Protein AF-A0A9P4LGV5-F1 (afdb_monomer)

Structure (mmCIF, N/CA/C/O backbone):
data_AF-A0A9P4LGV5-F1
#
_entry.id   AF-A0A9P4LGV5-F1
#
loop_
_atom_site.group_PDB
_atom_site.id
_atom_site.type_symbol
_atom_site.label_atom_id
_atom_site.label_alt_id
_atom_site.label_comp_id
_atom_site.label_asym_id
_atom_site.label_entity_id
_atom_site.label_seq_id
_atom_site.pdbx_PDB_ins_code
_atom_site.Cartn_x
_atom_site.Cartn_y
_atom_site.Cartn_z
_atom_site.occupancy
_atom_site.B_iso_or_equiv
_atom_site.auth_seq_id
_atom_site.auth_comp_id
_atom_site.auth_asym_id
_atom_site.auth_atom_id
_atom_site.pdbx_PDB_model_num
ATOM 1 N N . MET A 1 1 ? -19.486 -11.724 11.611 1.00 64.56 1 MET A N 1
ATOM 2 C CA . MET A 1 1 ? -19.892 -10.690 12.585 1.00 64.56 1 MET A CA 1
ATOM 3 C C . MET A 1 1 ? -19.598 -11.223 13.973 1.00 64.56 1 MET A C 1
ATOM 5 O O . MET A 1 1 ? -20.006 -12.351 14.245 1.00 64.56 1 MET A O 1
ATOM 9 N N . GLU A 1 2 ? -18.839 -10.484 14.782 1.00 81.50 2 GLU A N 1
ATOM 10 C CA . GLU A 1 2 ? -18.418 -10.926 16.119 1.00 81.50 2 GLU A CA 1
ATOM 11 C C . GLU A 1 2 ? -19.638 -11.194 17.023 1.00 81.50 2 GLU A C 1
ATOM 13 O O . GLU A 1 2 ? -20.646 -10.490 16.888 1.00 81.50 2 GLU A O 1
ATOM 18 N N . PRO A 1 3 ? -19.574 -12.157 17.965 1.00 84.44 3 PRO A N 1
ATOM 19 C CA . PRO A 1 3 ? -20.693 -12.491 18.860 1.00 84.44 3 PRO A CA 1
ATOM 20 C C . PRO A 1 3 ? -21.261 -11.272 19.596 1.00 84.44 3 PRO A C 1
ATOM 22 O O . PRO A 1 3 ? -22.470 -11.105 19.737 1.00 84.44 3 PRO A O 1
ATOM 25 N N . ILE A 1 4 ? -20.376 -10.356 19.984 1.00 84.94 4 ILE A N 1
ATOM 26 C CA . ILE A 1 4 ? -20.729 -9.128 20.691 1.00 84.94 4 ILE A CA 1
ATOM 27 C C . ILE A 1 4 ? -21.415 -8.081 19.800 1.00 84.94 4 ILE A C 1
ATOM 29 O O . ILE A 1 4 ? -22.234 -7.318 20.299 1.00 84.94 4 ILE A O 1
ATOM 33 N N . ASP A 1 5 ? -21.143 -8.055 18.492 1.00 85.62 5 ASP A N 1
ATOM 34 C CA . ASP A 1 5 ? -21.840 -7.154 17.564 1.00 85.62 5 ASP A CA 1
ATOM 35 C C . ASP A 1 5 ? -23.267 -7.659 17.306 1.00 85.62 5 ASP A C 1
ATOM 37 O O . ASP A 1 5 ? -24.207 -6.865 17.296 1.00 85.62 5 ASP A O 1
ATOM 41 N N . LYS A 1 6 ? -23.448 -8.987 17.219 1.00 87.50 6 LYS A N 1
ATOM 42 C CA . LYS A 1 6 ? -24.776 -9.623 17.139 1.00 87.50 6 LYS A CA 1
ATOM 43 C C . LYS A 1 6 ? -25.613 -9.343 18.389 1.00 87.50 6 LYS A C 1
ATOM 45 O O . LYS A 1 6 ? -26.791 -9.019 18.276 1.00 87.50 6 LYS A O 1
ATOM 50 N N . ALA A 1 7 ? -24.995 -9.404 19.570 1.00 87.12 7 ALA A N 1
ATOM 51 C CA . ALA A 1 7 ? -25.656 -9.070 20.830 1.00 87.12 7 ALA A CA 1
ATOM 52 C C . ALA A 1 7 ? -26.111 -7.598 20.880 1.00 87.12 7 ALA A C 1
ATOM 54 O O . ALA A 1 7 ? -27.209 -7.305 21.348 1.00 87.12 7 ALA A O 1
ATOM 55 N N . ILE A 1 8 ? -25.302 -6.665 20.360 1.00 85.69 8 ILE A N 1
ATOM 56 C CA . ILE A 1 8 ? -25.670 -5.241 20.277 1.00 85.69 8 ILE A CA 1
ATOM 57 C C . ILE A 1 8 ? -26.842 -5.028 19.312 1.00 85.69 8 ILE A C 1
ATOM 59 O O . ILE A 1 8 ? -27.763 -4.281 19.642 1.00 85.69 8 ILE A O 1
ATOM 63 N N . GLU A 1 9 ? -26.832 -5.664 18.137 1.00 87.31 9 GLU A N 1
ATOM 64 C CA . GLU A 1 9 ? -27.949 -5.588 17.184 1.00 87.31 9 GLU A CA 1
ATOM 65 C C . GLU A 1 9 ? -29.240 -6.156 17.769 1.00 87.31 9 GLU A C 1
ATOM 67 O O . GLU A 1 9 ? -30.278 -5.499 17.693 1.00 87.31 9 GLU A O 1
ATOM 72 N N . ALA A 1 10 ? -29.168 -7.313 18.433 1.00 85.38 10 ALA A N 1
ATOM 73 C CA . ALA A 1 10 ? -30.305 -7.883 19.140 1.00 85.38 10 ALA A CA 1
ATOM 74 C C . ALA A 1 10 ? -30.849 -6.895 20.184 1.00 85.38 10 ALA A C 1
ATOM 76 O O . ALA A 1 10 ? -32.033 -6.571 20.160 1.00 85.38 10 ALA A O 1
ATOM 77 N N . MET A 1 11 ? -30.001 -6.320 21.045 1.00 82.44 11 MET A N 1
ATOM 78 C CA . MET A 1 11 ? -30.464 -5.334 22.032 1.00 82.44 11 MET A CA 1
ATOM 79 C C . MET A 1 11 ? -31.122 -4.096 21.403 1.00 82.44 11 MET A C 1
ATOM 81 O O . MET A 1 11 ? -32.072 -3.567 21.978 1.00 82.44 11 MET A O 1
ATOM 85 N N . LYS A 1 12 ? -30.658 -3.638 20.233 1.00 83.12 12 LYS A N 1
ATOM 86 C CA . LYS A 1 12 ? -31.278 -2.516 19.506 1.00 83.12 12 LYS A CA 1
ATOM 87 C C . LYS A 1 12 ? -32.644 -2.878 18.920 1.00 83.12 12 LYS A C 1
ATOM 89 O O . LYS A 1 12 ? -33.546 -2.051 18.974 1.00 83.12 12 LYS A O 1
ATOM 94 N N . LEU A 1 13 ? -32.799 -4.092 18.388 1.00 80.00 13 LEU A N 1
ATOM 95 C CA . LEU A 1 13 ? -34.057 -4.580 17.811 1.00 80.00 13 LEU A CA 1
ATOM 96 C C . LEU A 1 13 ? -35.127 -4.829 18.883 1.00 80.00 13 LEU A C 1
ATOM 98 O O . LEU A 1 13 ? -36.278 -4.440 18.706 1.00 80.00 13 LEU A O 1
ATOM 102 N N . TYR A 1 14 ? -34.751 -5.425 20.018 1.00 71.62 14 TYR A N 1
ATOM 103 C CA . TYR A 1 14 ? -35.695 -5.764 21.090 1.00 71.62 14 TYR A CA 1
ATOM 104 C C . TYR A 1 14 ? -36.101 -4.569 21.966 1.00 71.62 14 TYR A C 1
ATOM 106 O O . TYR A 1 14 ? -37.198 -4.566 22.521 1.00 71.62 14 TYR A O 1
ATOM 114 N N . GLY A 1 15 ? -35.287 -3.507 22.028 1.00 59.62 15 GLY A N 1
ATOM 115 C CA . GLY A 1 15 ? -35.617 -2.270 22.751 1.00 59.62 15 GLY A CA 1
ATOM 116 C C . GLY A 1 15 ? -36.905 -1.561 22.293 1.00 59.62 15 GLY A C 1
ATOM 117 O O . GLY A 1 15 ? -37.362 -0.659 22.989 1.00 59.62 15 GLY A O 1
ATOM 118 N N . LEU A 1 16 ? -37.500 -1.975 21.166 1.00 53.03 16 LEU A N 1
ATOM 119 C CA . LEU A 1 16 ? -38.756 -1.455 20.612 1.00 53.03 16 LEU A CA 1
ATOM 120 C C . LEU A 1 16 ? -40.023 -2.214 21.059 1.00 53.03 16 LEU A C 1
ATOM 122 O O . LEU A 1 16 ? -41.119 -1.738 20.777 1.00 53.03 16 LEU A O 1
ATOM 126 N N . GLY A 1 17 ? -39.913 -3.350 21.759 1.00 48.78 17 GLY A N 1
ATOM 127 C CA . GLY A 1 17 ? -41.095 -4.141 22.144 1.00 48.78 17 GLY A CA 1
ATOM 128 C C . GLY A 1 17 ? -40.965 -4.996 23.405 1.00 48.78 17 GLY A C 1
ATOM 129 O O . GLY A 1 17 ? -41.973 -5.261 24.051 1.00 48.78 17 GLY A O 1
ATOM 130 N N . GLU A 1 18 ? -39.753 -5.384 23.815 1.00 57.44 18 GLU A N 1
ATOM 131 C CA . GLU A 1 18 ? -39.538 -6.209 25.010 1.00 57.44 18 GLU A CA 1
ATOM 132 C C . GLU A 1 18 ? -38.152 -5.915 25.614 1.00 57.44 18 GLU A C 1
ATOM 134 O O . GLU A 1 18 ? -37.119 -6.083 24.963 1.00 57.44 18 GLU A O 1
ATOM 139 N N . GLN A 1 19 ? -38.086 -5.447 26.867 1.00 61.44 19 GLN A N 1
ATOM 140 C CA . GLN A 1 19 ? -36.807 -5.107 27.508 1.00 61.44 19 GLN A CA 1
ATOM 141 C C . GLN A 1 19 ? -35.990 -6.369 27.841 1.00 61.44 19 GLN A C 1
ATOM 143 O O . GLN A 1 19 ? -36.014 -6.889 28.959 1.00 61.44 19 GLN A O 1
ATOM 148 N N . LEU A 1 20 ? -35.197 -6.852 26.884 1.00 68.62 20 LEU A N 1
ATOM 149 C CA . LEU A 1 20 ? -34.133 -7.816 27.153 1.00 68.62 20 LEU A CA 1
ATOM 150 C C . LEU A 1 20 ? -33.087 -7.175 28.072 1.00 68.62 20 LEU A C 1
ATOM 152 O O . LEU A 1 20 ? -32.426 -6.195 27.729 1.00 68.62 20 LEU A O 1
ATOM 156 N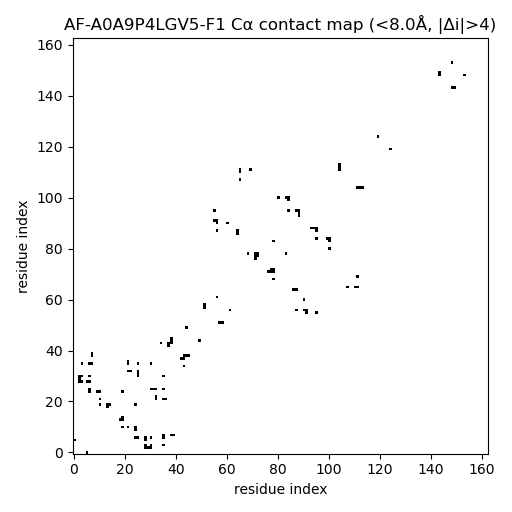 N . THR A 1 21 ? -32.912 -7.746 29.263 1.00 81.56 21 THR A N 1
ATOM 157 C CA . THR A 1 21 ? -31.843 -7.315 30.166 1.00 81.56 21 THR A CA 1
ATOM 158 C C . THR A 1 21 ? -30.480 -7.698 29.592 1.00 81.56 21 THR A C 1
ATOM 160 O O . THR A 1 21 ? -30.312 -8.770 29.007 1.00 81.56 21 THR A O 1
ATOM 163 N N . PHE A 1 22 ? -29.466 -6.861 29.842 1.00 81.50 22 PHE A N 1
ATOM 164 C CA . PHE A 1 22 ? -28.076 -7.136 29.448 1.00 81.50 22 PHE A CA 1
ATOM 165 C C . PHE A 1 22 ? -27.588 -8.526 29.876 1.00 81.50 22 PHE A C 1
ATOM 167 O O . PHE A 1 22 ? -26.732 -9.088 29.209 1.00 81.50 22 PHE A O 1
ATOM 174 N N . LYS A 1 23 ? -28.113 -9.071 30.983 1.00 83.44 23 LYS A N 1
ATOM 175 C CA . LYS A 1 23 ? -27.773 -10.410 31.477 1.00 83.44 23 LYS A CA 1
ATOM 176 C C . LYS A 1 23 ? -28.282 -11.503 30.531 1.00 83.44 23 LYS A C 1
ATOM 178 O O . LYS A 1 23 ? -27.475 -12.252 30.011 1.00 83.44 23 LYS A O 1
ATOM 183 N N . LYS A 1 24 ? -29.585 -11.514 30.223 1.00 85.50 24 LYS A N 1
ATOM 184 C CA . LYS A 1 24 ? -30.175 -12.494 29.296 1.00 85.50 24 LYS A CA 1
ATOM 185 C C . LYS A 1 24 ? -29.515 -12.445 27.918 1.00 85.50 24 LYS A C 1
ATOM 187 O O . LYS A 1 24 ? -29.223 -13.479 27.339 1.00 85.50 24 LYS A O 1
ATOM 192 N N . CYS A 1 25 ? -29.254 -11.242 27.407 1.00 85.62 25 CYS A N 1
ATOM 193 C CA . CYS A 1 25 ? -28.604 -11.085 26.109 1.00 85.62 25 CYS A CA 1
ATOM 194 C C . CYS A 1 25 ? -27.141 -11.566 26.143 1.00 85.62 25 CYS A C 1
ATOM 196 O O . CYS A 1 25 ? -26.703 -12.272 25.243 1.00 85.62 25 CYS A O 1
ATOM 198 N N . ALA A 1 26 ? -26.402 -11.254 27.209 1.00 88.00 26 ALA A N 1
ATOM 199 C CA . ALA A 1 26 ? -25.047 -11.760 27.405 1.00 88.00 26 ALA A CA 1
ATOM 200 C C . ALA A 1 26 ? -24.990 -13.294 27.459 1.00 88.00 26 ALA A C 1
ATOM 202 O O . ALA A 1 26 ? -24.112 -13.878 26.832 1.00 88.00 26 ALA A O 1
ATOM 203 N N . ASP A 1 27 ? -25.950 -13.924 28.141 1.00 87.69 27 ASP A N 1
ATOM 204 C CA . ASP A 1 27 ? -26.039 -15.381 28.262 1.00 87.69 27 ASP A CA 1
ATOM 205 C C . ASP A 1 27 ? -26.369 -16.043 26.906 1.00 87.69 27 ASP A C 1
ATOM 207 O O . ASP A 1 27 ? -25.735 -17.024 26.538 1.00 87.69 27 ASP A O 1
ATOM 211 N N . ILE A 1 28 ? -27.296 -15.476 26.118 1.00 88.44 28 ILE A N 1
ATOM 212 C CA . ILE A 1 28 ? -27.676 -15.994 24.783 1.00 88.44 28 ILE A CA 1
ATOM 213 C C . ILE A 1 28 ? -26.505 -15.961 23.795 1.00 88.44 28 ILE A C 1
ATOM 215 O O . ILE A 1 28 ? -26.349 -16.867 22.981 1.00 88.44 28 ILE A O 1
ATOM 219 N N . PHE A 1 29 ? -25.714 -14.888 23.826 1.00 88.62 29 PHE A N 1
ATOM 220 C CA . PHE A 1 29 ? -24.616 -14.676 22.882 1.00 88.62 29 PHE A CA 1
ATOM 221 C C . PHE A 1 29 ? -23.248 -15.092 23.441 1.00 88.62 29 PHE A C 1
ATOM 223 O O . PHE A 1 29 ? -22.242 -14.859 22.773 1.00 88.62 29 PHE A O 1
ATOM 230 N N . GLU A 1 30 ? -23.206 -15.675 24.644 1.00 90.62 30 GLU A N 1
ATOM 231 C CA . GLU A 1 30 ? -21.986 -16.091 25.354 1.00 90.62 30 GLU A CA 1
ATOM 232 C C . GLU A 1 30 ? -20.923 -14.977 25.454 1.00 90.62 30 GLU A C 1
ATOM 234 O O . GLU A 1 30 ? -19.720 -15.192 25.300 1.00 90.62 30 GLU A O 1
ATOM 239 N N . VAL A 1 31 ? -21.360 -13.742 25.711 1.00 89.44 31 VAL A N 1
ATOM 240 C CA . VAL A 1 31 ? -20.477 -12.569 25.818 1.00 89.44 31 VAL A CA 1
ATOM 241 C C . VAL A 1 31 ? -20.428 -12.029 27.238 1.00 89.44 31 VAL A C 1
ATOM 243 O O . VAL A 1 31 ? -21.392 -12.096 27.993 1.00 89.44 31 VAL A O 1
ATOM 246 N N . ASN A 1 32 ? -19.311 -11.404 27.615 1.00 90.06 32 ASN A N 1
ATOM 247 C CA . ASN A 1 32 ? -19.222 -10.756 28.918 1.00 90.06 32 ASN A CA 1
ATOM 248 C C . ASN A 1 32 ? -20.231 -9.594 29.021 1.00 90.06 32 ASN A C 1
ATOM 250 O O . ASN A 1 32 ? -20.168 -8.618 28.267 1.00 90.06 32 ASN A O 1
ATOM 254 N N . ARG A 1 33 ? -21.128 -9.673 30.011 1.00 89.38 33 ARG A N 1
ATOM 255 C CA . ARG A 1 33 ? -22.170 -8.668 30.278 1.00 89.38 33 ARG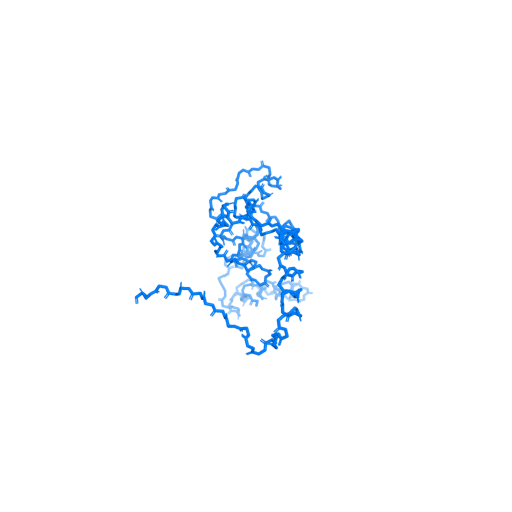 A CA 1
ATOM 256 C C . ARG A 1 33 ? -21.622 -7.246 30.432 1.00 89.38 33 ARG A C 1
ATOM 258 O O . ARG A 1 33 ? -22.251 -6.302 29.957 1.00 89.38 33 ARG A O 1
ATOM 265 N N . ILE A 1 34 ? -20.489 -7.072 31.116 1.00 88.12 34 ILE A N 1
ATOM 266 C CA . ILE A 1 34 ? -19.892 -5.751 31.369 1.00 88.12 34 ILE A CA 1
ATOM 267 C C . ILE A 1 34 ? -19.394 -5.159 30.051 1.00 88.12 34 ILE A C 1
ATOM 269 O O . ILE A 1 34 ? -19.709 -4.011 29.742 1.00 88.12 34 ILE A O 1
ATOM 273 N N . THR A 1 35 ? -18.687 -5.953 29.245 1.00 86.94 35 THR A N 1
ATOM 274 C CA . THR A 1 35 ? -18.195 -5.541 27.923 1.00 86.94 35 THR A CA 1
ATOM 275 C C . THR A 1 35 ? -19.349 -5.185 26.982 1.00 86.94 35 THR A C 1
ATOM 277 O O . THR A 1 35 ? -19.292 -4.158 26.306 1.00 86.94 35 THR A O 1
ATOM 280 N N . LEU A 1 36 ? -20.433 -5.973 26.986 1.00 87.19 36 LEU A N 1
ATOM 281 C CA . LEU A 1 36 ? -21.649 -5.683 26.219 1.00 87.19 36 LEU A CA 1
ATOM 282 C C . LEU A 1 36 ? -22.279 -4.347 26.643 1.00 87.19 36 LEU A C 1
ATOM 284 O O . LEU A 1 36 ? -22.544 -3.490 25.803 1.00 87.19 36 LEU A O 1
ATOM 288 N N . ALA A 1 37 ? -22.461 -4.128 27.949 1.00 86.12 37 ALA A N 1
ATOM 289 C CA . ALA A 1 37 ? -23.032 -2.889 28.470 1.00 86.12 37 ALA A CA 1
ATOM 290 C C . ALA A 1 37 ? -22.160 -1.662 28.152 1.00 86.12 37 ALA A C 1
ATOM 292 O O . ALA A 1 37 ? -22.686 -0.611 27.786 1.00 86.12 37 ALA A O 1
ATOM 293 N N . GLN A 1 38 ? -20.834 -1.783 28.258 1.00 85.31 38 GLN A N 1
ATOM 294 C CA . GLN A 1 38 ? -19.898 -0.708 27.915 1.00 85.31 38 GLN A CA 1
ATOM 295 C C . GLN A 1 38 ? -19.914 -0.375 26.419 1.00 85.31 38 GLN A C 1
ATOM 297 O O . GLN A 1 38 ? -19.865 0.805 26.07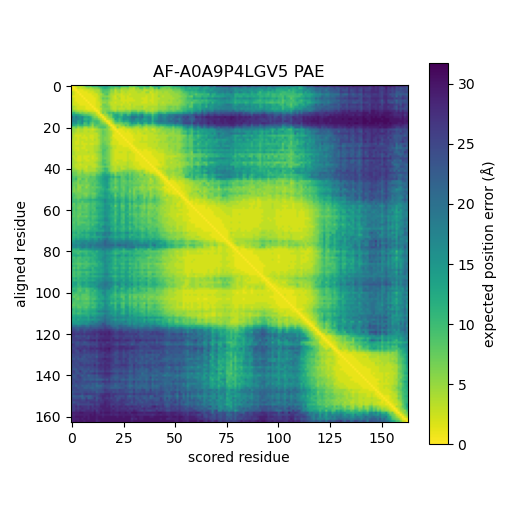2 1.00 85.31 38 GLN A O 1
ATOM 302 N N . ARG A 1 39 ? -20.037 -1.375 25.536 1.00 85.50 39 ARG A N 1
ATOM 303 C CA . ARG A 1 39 ? -20.203 -1.142 24.094 1.00 85.50 39 ARG A CA 1
ATOM 304 C C . ARG A 1 39 ? -21.542 -0.493 23.751 1.00 85.50 39 ARG A C 1
ATOM 306 O O . ARG A 1 39 ? -21.556 0.458 22.977 1.00 85.50 39 ARG A O 1
ATOM 313 N N . CYS A 1 40 ? -22.649 -0.942 24.347 1.00 82.88 40 CYS A N 1
ATOM 314 C CA . CYS A 1 40 ? -23.962 -0.321 24.128 1.00 82.88 40 CYS A CA 1
ATOM 315 C C . CYS A 1 40 ? -24.005 1.140 24.599 1.00 82.88 40 CYS A C 1
ATOM 317 O O . CYS A 1 40 ? -24.675 1.960 23.983 1.00 82.88 40 CYS A O 1
ATOM 319 N N . LYS A 1 41 ? -23.259 1.479 25.659 1.00 83.00 41 LYS A N 1
ATOM 320 C CA . LYS A 1 41 ? -23.107 2.856 26.160 1.00 83.00 41 LYS A CA 1
ATOM 321 C C . LYS A 1 41 ? -22.081 3.693 25.382 1.00 83.00 41 LYS A C 1
ATOM 323 O O . LYS A 1 41 ? -21.855 4.841 25.744 1.00 83.00 41 LYS A O 1
ATOM 328 N N . GLY A 1 42 ? -21.417 3.128 24.370 1.00 78.38 42 GLY A N 1
ATOM 329 C CA . GLY A 1 42 ? -20.385 3.819 23.589 1.00 78.38 42 GLY A CA 1
ATOM 330 C C . GLY A 1 42 ? -19.065 4.065 24.332 1.00 78.38 42 GLY A C 1
ATOM 331 O O . GLY A 1 42 ? -18.197 4.753 23.807 1.00 78.38 42 GLY A O 1
ATOM 332 N N . VAL A 1 4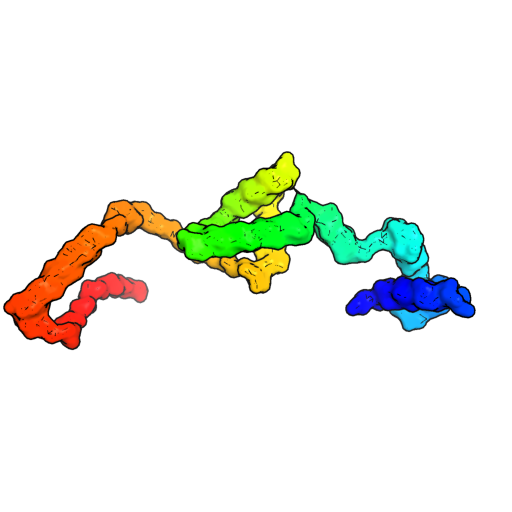3 ? -18.881 3.493 25.528 1.00 81.94 43 VAL A N 1
ATOM 333 C CA . VAL A 1 43 ? -17.648 3.633 26.327 1.00 81.94 43 VAL A CA 1
ATOM 334 C C . VAL A 1 43 ? -16.498 2.848 25.694 1.00 81.94 43 VAL A C 1
ATOM 336 O O . VAL A 1 43 ? -15.352 3.290 25.705 1.00 81.94 43 VAL A O 1
ATOM 339 N N . GLN A 1 44 ? -16.798 1.680 25.121 1.00 78.75 44 GLN A N 1
ATOM 340 C CA . GLN A 1 44 ? -15.842 0.886 24.353 1.00 78.75 44 GLN A CA 1
ATOM 341 C C . GLN A 1 44 ? -16.270 0.814 22.887 1.00 78.75 44 GLN A C 1
ATOM 343 O O . GLN A 1 44 ? -17.378 0.386 22.574 1.00 78.75 44 GLN A O 1
ATOM 348 N N . GLY A 1 45 ? -15.371 1.203 21.981 1.00 76.94 45 GLY A N 1
ATOM 349 C CA . GLY A 1 45 ? -15.546 0.996 20.544 1.00 76.94 45 GLY A CA 1
ATOM 350 C C . GLY A 1 45 ? -15.272 -0.451 20.124 1.00 76.94 45 GLY A C 1
ATOM 351 O O . GLY A 1 45 ? -14.674 -1.237 20.865 1.00 76.94 45 GLY A O 1
ATOM 352 N N . SER A 1 46 ? -15.676 -0.810 18.903 1.00 80.56 46 SER A N 1
ATOM 353 C CA . SER A 1 46 ? -15.284 -2.093 18.314 1.00 80.56 46 SER A CA 1
ATOM 354 C C . SER A 1 46 ? -13.769 -2.147 18.084 1.00 80.56 46 SER A C 1
ATOM 356 O O . SER A 1 46 ? -13.103 -1.120 17.919 1.00 80.56 46 SER A O 1
ATOM 358 N N . VAL A 1 47 ? -13.205 -3.358 18.031 1.00 79.31 47 VAL A N 1
ATOM 359 C CA . VAL A 1 47 ? -11.782 -3.549 17.693 1.00 79.31 47 VAL A CA 1
ATOM 360 C C . VAL A 1 47 ? -11.475 -2.965 16.311 1.00 79.31 47 V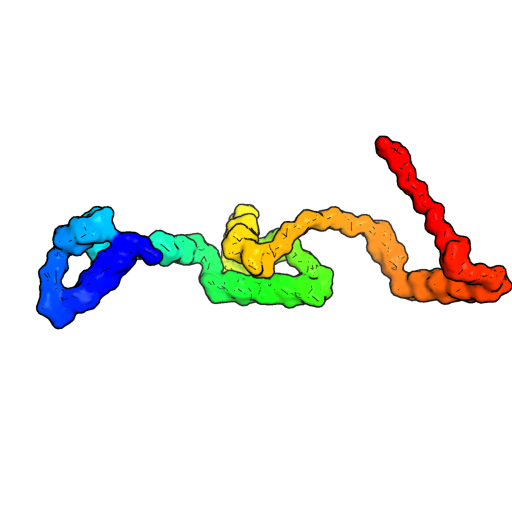AL A C 1
ATOM 362 O O . VAL A 1 47 ? -10.435 -2.339 16.126 1.00 79.31 47 VAL A O 1
ATOM 365 N N . ALA A 1 48 ? -12.404 -3.096 15.359 1.00 79.12 48 ALA A N 1
ATOM 366 C CA . ALA A 1 48 ? -12.284 -2.500 14.033 1.00 79.12 48 ALA A CA 1
ATOM 367 C C . ALA A 1 48 ? -12.204 -0.964 14.093 1.00 79.12 48 ALA A C 1
ATOM 369 O O . ALA A 1 48 ? -11.297 -0.382 13.500 1.00 79.12 48 ALA A O 1
ATOM 370 N N . ALA A 1 49 ? -13.082 -0.315 14.865 1.00 80.69 49 ALA A N 1
ATOM 371 C CA . ALA A 1 49 ? -13.064 1.136 15.046 1.00 80.69 49 ALA A CA 1
ATOM 372 C C . ALA A 1 49 ? -11.772 1.605 15.729 1.00 80.69 49 ALA A C 1
ATOM 374 O O . ALA A 1 49 ? -11.129 2.545 15.267 1.00 80.69 49 ALA A O 1
ATOM 375 N N . LYS A 1 50 ? -11.327 0.897 16.775 1.00 83.69 50 LYS A N 1
ATOM 376 C CA . LYS A 1 50 ? -10.037 1.160 17.426 1.00 83.69 50 LYS A CA 1
ATOM 377 C C . LYS A 1 50 ? -8.881 1.054 16.430 1.00 83.69 50 LYS A C 1
ATOM 379 O O . LYS A 1 50 ? -8.031 1.938 16.387 1.00 83.69 50 LYS A O 1
ATOM 384 N N . ASN A 1 51 ? -8.868 0.005 15.611 1.00 82.31 51 ASN A N 1
ATOM 385 C CA . ASN A 1 51 ? -7.836 -0.204 14.602 1.00 82.31 51 ASN A CA 1
ATOM 386 C C . ASN A 1 51 ? -7.824 0.901 13.545 1.00 82.31 51 ASN A C 1
ATOM 388 O O . ASN A 1 51 ? -6.739 1.260 13.105 1.00 82.31 51 ASN A O 1
ATOM 392 N N . ILE A 1 52 ? -8.985 1.421 13.129 1.00 83.62 52 ILE A N 1
ATOM 393 C CA . ILE A 1 52 ? -9.092 2.557 12.199 1.00 83.62 52 ILE A CA 1
ATOM 394 C C . ILE A 1 52 ? -8.577 3.839 12.862 1.00 83.62 52 ILE A C 1
ATOM 396 O O . ILE A 1 52 ? -7.733 4.514 12.283 1.00 83.62 52 ILE A O 1
ATOM 400 N N . ASN A 1 53 ? -8.991 4.124 14.099 1.00 83.69 53 ASN A N 1
ATOM 401 C CA . ASN A 1 53 ? -8.593 5.334 14.828 1.00 83.69 53 ASN A CA 1
ATOM 402 C C . ASN A 1 53 ? -7.093 5.387 15.150 1.00 83.69 53 ASN A C 1
ATOM 404 O O . ASN A 1 53 ? -6.526 6.461 15.314 1.00 83.69 53 ASN A O 1
ATOM 408 N N . GLN A 1 54 ? -6.434 4.232 15.246 1.00 83.75 54 GLN A N 1
ATOM 409 C CA . GLN A 1 54 ? -4.984 4.150 15.430 1.00 83.75 54 GLN A CA 1
ATOM 410 C C . GLN A 1 54 ? -4.193 4.325 14.125 1.00 83.75 54 GLN A C 1
ATOM 412 O O . GLN A 1 54 ? -2.959 4.406 14.162 1.00 83.75 54 GLN A O 1
ATOM 417 N N . ARG A 1 55 ? -4.853 4.347 12.959 1.00 86.38 55 ARG A N 1
ATOM 418 C CA . ARG A 1 55 ? -4.168 4.576 11.683 1.00 86.38 55 ARG A CA 1
ATOM 419 C C . ARG A 1 55 ? -3.776 6.040 11.558 1.00 86.38 55 ARG A C 1
ATOM 421 O O . ARG A 1 55 ? -4.463 6.940 12.017 1.00 86.38 55 ARG A O 1
ATOM 428 N N . LYS A 1 56 ? -2.653 6.255 10.875 1.00 86.00 56 LYS A N 1
ATOM 429 C CA . LYS A 1 56 ? -2.203 7.593 10.484 1.00 86.00 56 LYS A CA 1
ATOM 430 C C . LYS A 1 56 ? -2.990 8.150 9.296 1.00 86.00 56 LYS A C 1
ATOM 432 O O . LYS A 1 56 ? -3.194 9.351 9.242 1.00 86.00 56 LYS A O 1
ATOM 437 N N . LEU A 1 57 ? -3.415 7.279 8.379 1.00 89.81 57 LEU A N 1
ATOM 438 C CA . LEU A 1 57 ? -4.279 7.631 7.253 1.00 89.81 57 LEU A CA 1
ATOM 439 C C . LEU A 1 57 ? -5.693 7.120 7.506 1.00 89.81 57 LEU A C 1
ATOM 441 O O . LEU A 1 57 ? -5.865 6.003 8.009 1.00 89.81 57 LEU A O 1
ATOM 445 N N . SER A 1 58 ? -6.687 7.916 7.117 1.00 89.88 58 SER A N 1
ATOM 446 C CA . SER A 1 58 ? -8.070 7.454 7.040 1.00 89.88 58 SER A CA 1
ATOM 447 C C . SER A 1 58 ? -8.214 6.385 5.944 1.00 89.88 58 SER A C 1
ATOM 449 O O . SER A 1 58 ? -7.401 6.343 5.017 1.00 89.88 58 SER A O 1
ATOM 451 N N . PRO A 1 59 ? -9.246 5.523 5.999 1.00 90.12 59 PRO A N 1
ATOM 452 C CA . PRO A 1 59 ? -9.499 4.549 4.937 1.00 90.12 59 PRO A CA 1
ATOM 453 C C . PRO A 1 59 ? -9.615 5.186 3.545 1.00 90.12 59 PRO A C 1
ATOM 455 O O . PRO A 1 59 ? -9.133 4.613 2.575 1.00 90.12 59 PRO A O 1
ATOM 458 N N . GLN A 1 60 ? -10.192 6.389 3.459 1.00 91.00 60 GLN A N 1
ATOM 459 C CA . GLN A 1 60 ? -10.306 7.136 2.207 1.00 91.00 60 GLN A CA 1
ATOM 460 C C . GLN A 1 60 ? -8.936 7.588 1.687 1.00 91.00 60 GLN A C 1
ATOM 462 O O . GLN A 1 60 ? -8.605 7.331 0.535 1.00 91.00 60 GLN A O 1
ATOM 467 N N . GLN A 1 61 ? -8.100 8.182 2.544 1.00 92.38 61 GLN A N 1
ATOM 468 C CA . GLN A 1 61 ? -6.739 8.581 2.165 1.00 92.38 61 GLN A CA 1
ATOM 469 C C . GLN A 1 61 ? -5.878 7.374 1.768 1.00 92.38 61 GLN A C 1
ATOM 471 O O . GLN A 1 61 ? -5.030 7.460 0.885 1.00 92.38 61 GLN A O 1
ATOM 476 N N . GLU A 1 62 ? -6.078 6.235 2.438 1.00 92.69 62 GLU A N 1
ATOM 477 C CA . GLU A 1 62 ? -5.386 4.987 2.121 1.00 92.69 62 GLU A CA 1
ATOM 478 C C . GLU A 1 62 ? -5.785 4.461 0.728 1.00 92.69 62 GLU A C 1
ATOM 480 O O . GLU A 1 62 ? -4.920 3.982 -0.010 1.00 92.69 62 GLU A O 1
ATOM 485 N N . ALA A 1 63 ? -7.061 4.602 0.347 1.00 92.56 63 ALA A N 1
ATOM 486 C CA . ALA A 1 63 ? -7.563 4.259 -0.982 1.00 92.56 63 ALA A CA 1
ATOM 487 C C . ALA A 1 63 ? -7.011 5.198 -2.069 1.00 92.56 63 ALA A C 1
ATOM 489 O O . ALA A 1 63 ? -6.443 4.718 -3.046 1.00 92.56 63 ALA A O 1
ATOM 490 N N . GLU A 1 64 ? -7.063 6.516 -1.857 1.00 94.44 64 GLU A N 1
ATOM 491 C CA . GLU A 1 64 ? -6.514 7.506 -2.798 1.00 94.44 64 GLU A CA 1
ATOM 492 C C . GLU A 1 64 ? -5.012 7.303 -3.033 1.00 94.44 64 GLU A C 1
ATOM 494 O O . GLU A 1 64 ? -4.549 7.285 -4.173 1.00 94.44 64 GLU A O 1
ATOM 499 N N . LEU A 1 65 ? -4.237 7.066 -1.967 1.00 94.19 65 LEU A N 1
ATOM 500 C CA . LEU A 1 65 ? -2.812 6.760 -2.093 1.00 94.19 65 LEU A CA 1
ATOM 501 C C . LEU A 1 65 ? -2.575 5.461 -2.876 1.00 94.19 65 LEU A C 1
ATOM 503 O O . LEU A 1 65 ? -1.613 5.359 -3.635 1.00 94.19 65 LEU A O 1
ATOM 507 N N . THR A 1 66 ? -3.440 4.464 -2.698 1.00 94.19 66 THR A N 1
ATOM 508 C CA . THR A 1 66 ? -3.358 3.199 -3.437 1.00 94.19 66 THR A CA 1
ATOM 509 C C . THR A 1 66 ? -3.605 3.413 -4.927 1.00 94.19 66 THR A C 1
ATOM 511 O O . THR A 1 66 ? -2.859 2.872 -5.743 1.00 94.19 66 THR A O 1
ATOM 514 N N . ASP A 1 67 ? -4.595 4.220 -5.296 1.00 93.94 67 ASP A N 1
ATOM 515 C CA . ASP A 1 67 ? -4.887 4.528 -6.697 1.00 93.94 67 ASP A CA 1
ATOM 516 C C . ASP A 1 67 ? -3.793 5.388 -7.334 1.00 93.94 67 ASP A C 1
ATOM 518 O O . ASP A 1 67 ? -3.362 5.108 -8.452 1.00 93.94 67 ASP A O 1
ATOM 522 N N . TYR A 1 68 ? -3.229 6.331 -6.581 1.00 93.00 68 TYR A N 1
ATOM 523 C CA . TYR A 1 68 ? -2.064 7.099 -7.013 1.00 93.00 68 TYR A CA 1
ATOM 524 C C . TYR A 1 68 ? -0.842 6.207 -7.300 1.00 93.00 68 TYR A C 1
ATOM 526 O O . TYR A 1 68 ? -0.157 6.374 -8.309 1.00 93.00 68 TYR A O 1
ATOM 534 N N . ILE A 1 69 ? -0.587 5.197 -6.461 1.00 92.25 69 ILE A N 1
ATOM 535 C CA . ILE A 1 69 ? 0.483 4.212 -6.695 1.00 92.25 69 ILE A CA 1
ATOM 536 C C . ILE A 1 69 ? 0.209 3.377 -7.959 1.00 92.25 69 ILE A C 1
ATOM 538 O O . ILE A 1 69 ? 1.145 3.048 -8.693 1.00 92.25 69 ILE A O 1
ATOM 542 N N . LYS A 1 70 ? -1.053 3.025 -8.236 1.00 91.06 70 LYS A N 1
ATOM 543 C CA . LYS A 1 70 ? -1.417 2.294 -9.462 1.00 91.06 70 LYS A CA 1
ATOM 544 C C . LYS A 1 70 ? -1.164 3.132 -10.715 1.00 91.06 70 LYS A C 1
ATOM 546 O O . LYS A 1 70 ? -0.628 2.584 -11.674 1.00 91.06 70 LYS A O 1
ATOM 551 N N . ASP A 1 71 ? -1.481 4.425 -10.688 1.00 91.62 71 ASP A N 1
ATOM 552 C CA . ASP A 1 71 ? -1.208 5.345 -11.802 1.00 91.62 71 ASP A CA 1
ATOM 553 C C . ASP A 1 71 ? 0.303 5.501 -12.062 1.00 91.62 71 ASP A C 1
ATOM 555 O O . ASP A 1 71 ? 0.768 5.441 -13.199 1.00 91.62 71 ASP A O 1
ATOM 559 N N . PHE A 1 72 ? 1.116 5.577 -11.004 1.00 89.38 72 PHE A N 1
ATOM 560 C CA . PHE A 1 72 ? 2.578 5.537 -11.141 1.00 89.38 72 PHE A CA 1
ATOM 561 C C . PHE A 1 72 ? 3.053 4.268 -11.851 1.00 89.38 72 PHE A C 1
ATOM 563 O O . PHE A 1 72 ? 3.866 4.318 -12.778 1.00 89.38 72 PHE A O 1
ATOM 570 N N . LYS A 1 73 ? 2.500 3.121 -11.448 1.00 86.50 73 LYS A N 1
ATOM 571 C CA . LYS A 1 73 ? 2.825 1.834 -12.056 1.00 86.50 73 LYS A CA 1
ATOM 572 C C . LYS A 1 73 ? 2.409 1.772 -13.528 1.00 86.50 73 LYS A C 1
ATOM 574 O O . LYS A 1 73 ? 3.183 1.246 -14.324 1.00 86.50 73 LYS A O 1
ATOM 579 N N . SER A 1 74 ? 1.237 2.287 -13.911 1.00 87.12 74 SER A N 1
ATOM 580 C CA . SER A 1 74 ? 0.804 2.289 -15.319 1.00 87.12 74 SER A CA 1
ATOM 581 C C . SER A 1 74 ? 1.682 3.167 -16.207 1.00 87.12 74 SER A C 1
ATOM 583 O O . SER A 1 74 ? 1.810 2.886 -17.392 1.00 87.12 74 SER A O 1
ATOM 585 N N . ARG A 1 75 ? 2.345 4.174 -15.633 1.00 87.25 75 ARG A N 1
ATOM 586 C CA . ARG A 1 75 ? 3.343 5.014 -16.316 1.00 87.25 75 ARG A CA 1
ATOM 587 C C . ARG A 1 75 ? 4.751 4.405 -16.339 1.00 87.25 75 ARG A C 1
ATOM 589 O O . ARG A 1 75 ? 5.692 5.072 -16.748 1.00 87.25 75 ARG A O 1
ATOM 596 N N . GLY A 1 76 ? 4.922 3.169 -15.864 1.00 83.56 76 GLY A N 1
ATOM 597 C CA . GLY A 1 76 ? 6.222 2.493 -15.821 1.00 83.56 76 GLY A CA 1
ATOM 598 C C . GLY A 1 76 ? 7.149 2.967 -14.697 1.00 83.56 76 GLY A C 1
ATOM 599 O O . GLY A 1 76 ? 8.321 2.603 -14.686 1.00 83.56 76 GLY A O 1
ATOM 600 N N . LEU A 1 77 ? 6.647 3.741 -13.729 1.00 83.19 77 LEU A N 1
ATOM 601 C CA . LEU A 1 77 ? 7.433 4.259 -12.610 1.00 83.19 77 LEU A CA 1
ATOM 602 C C . LEU A 1 77 ? 7.146 3.448 -11.337 1.00 83.19 77 LEU A C 1
ATOM 604 O O . LEU A 1 77 ? 6.141 3.685 -10.659 1.00 83.19 77 LEU A O 1
ATOM 608 N N . PRO A 1 78 ? 8.006 2.482 -10.960 1.00 80.44 78 PRO A N 1
ATOM 609 C CA . PRO A 1 78 ? 7.801 1.720 -9.738 1.00 80.44 78 PRO A CA 1
ATOM 610 C C . PRO A 1 78 ? 7.960 2.626 -8.512 1.00 80.44 78 PRO A C 1
ATOM 612 O O . PRO A 1 78 ? 9.012 3.219 -8.274 1.00 80.44 78 PRO A O 1
ATOM 615 N N . THR A 1 79 ? 6.919 2.711 -7.684 1.00 87.12 79 THR A N 1
ATOM 616 C CA . THR A 1 79 ? 6.978 3.502 -6.452 1.00 87.12 79 THR A CA 1
ATOM 617 C C . THR A 1 79 ? 7.888 2.832 -5.422 1.00 87.12 79 THR A C 1
ATOM 619 O O . THR A 1 79 ? 7.651 1.699 -4.995 1.00 87.12 79 THR A O 1
ATOM 622 N N . THR A 1 80 ? 8.916 3.548 -4.963 1.00 89.12 80 THR A N 1
ATOM 623 C CA . THR A 1 80 ? 9.818 3.044 -3.920 1.00 89.12 80 THR A CA 1
ATOM 624 C C . THR A 1 80 ? 9.207 3.182 -2.523 1.00 89.12 80 THR A C 1
ATOM 626 O O . THR A 1 80 ? 8.337 4.017 -2.264 1.00 89.12 80 THR A O 1
ATOM 629 N N . ARG A 1 81 ? 9.718 2.405 -1.559 1.00 90.50 81 ARG A N 1
ATOM 630 C CA . ARG A 1 81 ? 9.309 2.520 -0.146 1.00 90.50 81 ARG A CA 1
ATOM 631 C C . ARG A 1 81 ? 9.586 3.916 0.430 1.00 90.50 81 ARG A C 1
ATOM 633 O O . ARG A 1 81 ? 8.842 4.365 1.298 1.00 90.50 81 ARG A O 1
ATOM 640 N N . ALA A 1 82 ? 10.639 4.594 -0.036 1.00 89.75 82 ALA A N 1
ATOM 641 C CA . ALA A 1 82 ? 10.969 5.957 0.381 1.00 89.75 82 ALA A CA 1
ATOM 642 C C . ALA A 1 82 ? 9.920 6.964 -0.116 1.00 89.75 82 ALA A C 1
ATOM 644 O O . ALA A 1 82 ? 9.420 7.757 0.679 1.00 89.75 82 ALA A O 1
ATOM 645 N N . MET A 1 83 ? 9.508 6.858 -1.384 1.00 91.38 83 MET A N 1
ATOM 646 C CA . MET A 1 83 ? 8.434 7.684 -1.948 1.00 91.38 83 MET A CA 1
ATOM 647 C C . MET A 1 83 ? 7.109 7.470 -1.214 1.00 91.38 83 MET A C 1
ATOM 649 O O . MET A 1 83 ? 6.483 8.437 -0.802 1.00 91.38 83 MET A O 1
ATOM 653 N N . MET A 1 84 ? 6.718 6.216 -0.951 1.00 92.19 84 MET A N 1
ATOM 654 C CA . MET A 1 84 ? 5.490 5.922 -0.195 1.00 92.19 84 MET A CA 1
ATOM 655 C C . MET A 1 84 ? 5.497 6.561 1.199 1.00 92.19 84 MET A C 1
ATOM 657 O O . MET A 1 84 ? 4.470 7.060 1.656 1.00 92.19 84 MET A O 1
ATOM 661 N N . ARG A 1 85 ? 6.651 6.570 1.883 1.00 93.25 85 ARG A N 1
ATOM 662 C CA . ARG A 1 85 ? 6.794 7.276 3.165 1.00 93.25 85 ARG A CA 1
ATOM 663 C C . ARG A 1 85 ? 6.646 8.781 3.012 1.00 93.25 85 ARG A C 1
ATOM 665 O O . ARG A 1 85 ? 6.035 9.396 3.879 1.00 93.25 85 ARG A O 1
ATOM 672 N N . HIS A 1 86 ? 7.223 9.353 1.962 1.00 93.00 86 HIS A N 1
ATOM 673 C CA . HIS A 1 86 ? 7.127 10.780 1.691 1.00 93.00 86 HIS A CA 1
ATOM 674 C C . HIS A 1 86 ? 5.675 11.188 1.414 1.00 93.00 86 HIS A C 1
ATOM 676 O O . HIS A 1 86 ? 5.166 12.067 2.097 1.00 93.00 86 HIS A O 1
ATOM 682 N N . PHE A 1 87 ? 4.962 10.468 0.541 1.00 93.12 87 PHE A N 1
ATOM 683 C CA . PHE A 1 87 ? 3.541 10.718 0.269 1.00 93.12 87 PHE A CA 1
ATOM 684 C C . PHE A 1 87 ? 2.683 10.614 1.528 1.00 93.12 87 PHE A C 1
ATOM 686 O O . PHE A 1 87 ? 1.878 11.495 1.813 1.00 93.12 87 PHE A O 1
ATOM 693 N N . ALA A 1 88 ? 2.886 9.566 2.328 1.00 93.50 88 ALA A N 1
ATOM 694 C CA . ALA A 1 88 ? 2.154 9.418 3.577 1.00 93.50 88 ALA A CA 1
ATOM 695 C C . ALA A 1 88 ? 2.457 10.563 4.555 1.00 93.50 88 ALA A C 1
ATOM 697 O O . ALA A 1 88 ? 1.538 11.076 5.185 1.00 93.50 88 ALA A O 1
ATOM 698 N N . ALA A 1 89 ? 3.718 10.995 4.654 1.00 94.19 89 ALA A N 1
ATOM 699 C CA . ALA A 1 89 ? 4.099 12.115 5.505 1.00 94.19 89 ALA A CA 1
ATOM 700 C C . ALA A 1 89 ? 3.478 13.441 5.040 1.00 94.19 89 ALA A C 1
ATOM 702 O O . ALA A 1 89 ? 3.007 14.206 5.880 1.00 94.19 89 ALA A O 1
ATOM 703 N N . GLU A 1 90 ? 3.408 13.667 3.726 1.00 94.06 90 GLU A N 1
ATOM 704 C CA . GLU A 1 90 ? 2.753 14.828 3.119 1.00 94.06 90 GLU A CA 1
ATOM 705 C C . GLU A 1 90 ? 1.251 14.865 3.389 1.00 94.06 90 GLU A C 1
ATOM 707 O O . GLU A 1 90 ? 0.711 15.926 3.703 1.00 94.06 90 GLU A O 1
ATOM 712 N N . ILE A 1 91 ? 0.575 13.716 3.328 1.00 93.12 91 ILE A N 1
ATOM 713 C CA . ILE A 1 91 ? -0.857 13.622 3.636 1.00 93.12 91 ILE A CA 1
ATOM 714 C C . ILE A 1 91 ? -1.095 13.850 5.134 1.00 93.12 91 ILE A C 1
ATOM 716 O O . ILE A 1 91 ? -2.012 14.573 5.516 1.00 93.12 91 ILE A O 1
ATOM 720 N N . THR A 1 92 ? -0.262 13.266 6.003 1.00 90.81 92 THR A N 1
ATOM 721 C CA . THR A 1 92 ? -0.456 13.347 7.462 1.00 90.81 92 THR A CA 1
ATOM 722 C C . THR A 1 92 ? 0.147 14.591 8.109 1.00 90.81 92 THR A C 1
ATOM 724 O O . THR A 1 92 ? -0.036 14.790 9.309 1.00 90.81 92 THR A O 1
ATOM 727 N N . LYS A 1 93 ? 0.912 15.390 7.352 1.00 92.31 93 LYS A N 1
ATOM 728 C CA . LYS A 1 93 ? 1.718 16.527 7.838 1.00 92.31 93 LYS A CA 1
ATOM 729 C C . LYS A 1 93 ? 2.628 16.172 9.022 1.00 92.31 93 LYS A C 1
ATOM 731 O O . LYS A 1 93 ? 2.912 16.992 9.888 1.00 92.31 93 LYS A O 1
ATOM 736 N N . GLN A 1 94 ? 3.074 14.917 9.067 1.00 90.62 94 GLN A N 1
ATOM 737 C CA . GLN A 1 94 ? 3.853 14.330 10.157 1.00 90.62 94 GLN A CA 1
ATOM 738 C C . GLN A 1 94 ? 4.739 13.202 9.623 1.00 90.62 94 GLN A C 1
ATOM 740 O O . GLN A 1 94 ? 4.347 12.510 8.683 1.00 90.62 94 GLN A O 1
ATOM 745 N N . PRO A 1 95 ? 5.904 12.937 10.235 1.00 88.75 95 PRO A N 1
ATOM 746 C CA . PRO A 1 95 ? 6.727 11.809 9.835 1.00 88.75 95 PRO A CA 1
ATOM 747 C C . PRO A 1 95 ? 6.017 10.479 10.118 1.00 88.75 95 PRO A C 1
ATOM 749 O O . PRO A 1 95 ? 5.489 10.236 11.206 1.00 88.75 95 PRO A O 1
ATOM 752 N N . VAL A 1 96 ? 6.059 9.575 9.139 1.00 92.06 96 VAL A N 1
ATOM 753 C CA . VAL A 1 96 ? 5.603 8.191 9.306 1.00 92.06 96 VAL A CA 1
ATOM 754 C C . VAL A 1 96 ? 6.750 7.281 9.748 1.00 92.06 96 VAL A C 1
ATOM 756 O O . VAL A 1 96 ? 7.897 7.425 9.314 1.00 92.06 96 VAL A O 1
ATOM 759 N N . GLY A 1 97 ? 6.439 6.318 10.617 1.00 89.25 97 GLY A N 1
ATOM 760 C CA . GLY A 1 97 ? 7.424 5.369 11.141 1.00 89.25 97 GLY A CA 1
ATOM 761 C C . GLY A 1 97 ? 8.009 4.444 10.065 1.00 89.25 97 GLY A C 1
ATOM 762 O O . GLY A 1 97 ? 7.385 4.186 9.035 1.00 89.25 97 GLY A O 1
ATOM 763 N N . LYS A 1 98 ? 9.195 3.882 10.328 1.00 88.44 98 LYS A N 1
ATOM 764 C CA . LYS A 1 98 ? 9.923 2.993 9.398 1.00 88.44 98 LYS A CA 1
ATOM 765 C C . LYS A 1 98 ? 9.083 1.802 8.913 1.00 88.44 98 LYS A C 1
ATOM 767 O O . LYS A 1 98 ? 9.074 1.496 7.723 1.00 88.44 98 LYS A O 1
ATOM 772 N N . GLU A 1 99 ? 8.322 1.196 9.822 1.00 90.88 99 GLU A N 1
ATOM 773 C CA . GLU A 1 99 ? 7.479 0.024 9.549 1.00 90.88 99 GLU A CA 1
ATOM 774 C C . GLU A 1 99 ? 6.134 0.356 8.892 1.00 90.88 99 GLU A C 1
ATOM 776 O O . GLU A 1 99 ? 5.374 -0.545 8.528 1.00 90.88 99 GLU A O 1
ATOM 781 N N . TRP A 1 100 ? 5.806 1.642 8.728 1.00 93.94 100 TRP A N 1
ATOM 782 C CA . TRP A 1 100 ? 4.499 2.062 8.231 1.00 93.94 100 TRP A CA 1
ATOM 783 C C . TRP A 1 100 ? 4.205 1.498 6.835 1.00 93.94 100 TRP A C 1
ATOM 785 O O . TRP A 1 100 ? 3.130 0.937 6.631 1.00 93.94 100 TRP A O 1
ATOM 795 N N . VAL A 1 101 ? 5.183 1.542 5.920 1.00 92.75 101 VAL A N 1
ATOM 796 C CA . VAL A 1 101 ? 5.036 1.011 4.550 1.00 92.75 101 VAL A CA 1
ATOM 797 C C . VAL A 1 101 ? 4.788 -0.493 4.561 1.00 92.75 101 VAL A C 1
ATOM 799 O O . VAL A 1 101 ? 3.935 -0.980 3.830 1.00 92.75 101 VAL A O 1
ATOM 802 N N . GLY A 1 102 ? 5.484 -1.241 5.425 1.00 92.06 102 GLY A N 1
ATOM 803 C CA . GLY A 1 102 ? 5.255 -2.682 5.564 1.00 92.06 102 GLY A CA 1
ATOM 804 C C . GLY A 1 102 ? 3.826 -2.989 6.014 1.00 92.06 102 GLY A C 1
ATOM 805 O O . GLY A 1 102 ? 3.160 -3.849 5.440 1.00 92.06 102 GLY A O 1
ATOM 806 N N . ARG A 1 103 ? 3.314 -2.231 6.992 1.00 92.25 103 ARG A N 1
ATOM 807 C CA . ARG A 1 103 ? 1.927 -2.370 7.457 1.00 92.25 103 ARG A CA 1
ATOM 808 C C . ARG A 1 103 ? 0.915 -1.950 6.386 1.00 92.25 103 ARG A C 1
ATOM 810 O O . ARG A 1 103 ? -0.106 -2.613 6.259 1.00 92.25 103 ARG A O 1
ATOM 817 N N . PHE A 1 104 ? 1.187 -0.882 5.636 1.00 92.38 104 PHE A N 1
ATOM 818 C CA . PHE A 1 104 ? 0.356 -0.421 4.519 1.00 92.38 104 PHE A CA 1
ATOM 819 C C . PHE A 1 104 ? 0.255 -1.475 3.414 1.00 92.38 104 PHE A C 1
ATOM 821 O O . PHE A 1 104 ? -0.851 -1.851 3.035 1.00 92.38 104 PHE A O 1
ATOM 828 N N . LEU A 1 105 ? 1.382 -2.037 2.974 1.00 92.25 105 LEU A N 1
ATOM 829 C CA . LEU A 1 105 ? 1.399 -3.096 1.963 1.00 92.25 105 LEU A CA 1
ATOM 830 C C . LEU A 1 105 ? 0.673 -4.357 2.442 1.00 92.25 105 LEU A C 1
ATOM 832 O O . LEU A 1 105 ? -0.092 -4.942 1.687 1.00 92.25 105 LEU A O 1
ATOM 836 N N . LYS A 1 106 ? 0.843 -4.750 3.712 1.00 91.38 106 LYS A N 1
ATOM 837 C CA . LYS A 1 106 ? 0.131 -5.906 4.279 1.00 91.38 106 LYS A CA 1
ATOM 838 C C . LYS A 1 106 ? -1.391 -5.720 4.263 1.00 91.38 106 LYS A C 1
ATOM 840 O O . LYS A 1 106 ? -2.110 -6.694 4.061 1.00 91.38 106 LYS A O 1
ATOM 845 N N . ARG A 1 107 ? -1.878 -4.494 4.491 1.00 90.12 107 ARG A N 1
ATOM 846 C CA . ARG A 1 107 ? -3.313 -4.170 4.447 1.00 90.12 107 ARG A CA 1
ATOM 847 C C . ARG A 1 107 ? -3.859 -4.101 3.023 1.00 90.12 107 ARG A C 1
ATOM 849 O O . ARG A 1 107 ? -4.978 -4.537 2.811 1.00 90.12 107 ARG A O 1
ATOM 856 N N . ASN A 1 108 ? -3.065 -3.610 2.074 1.00 90.38 108 ASN A N 1
ATOM 857 C CA . ASN A 1 108 ? -3.463 -3.421 0.674 1.00 90.38 108 ASN A CA 1
ATOM 858 C C . ASN A 1 108 ? -2.910 -4.517 -0.252 1.00 90.38 108 ASN A C 1
ATOM 860 O O . ASN A 1 108 ? -2.723 -4.284 -1.445 1.00 90.38 108 ASN A O 1
ATOM 864 N N . LYS A 1 109 ? -2.638 -5.712 0.286 1.00 89.62 109 LYS A N 1
ATOM 865 C CA . LYS A 1 109 ? -2.030 -6.837 -0.447 1.00 89.62 109 LYS A CA 1
ATOM 866 C C . LYS A 1 109 ? -2.848 -7.279 -1.666 1.00 89.62 109 LYS A C 1
ATOM 868 O O . LYS A 1 109 ? -2.278 -7.771 -2.632 1.00 89.62 109 LYS A O 1
ATOM 873 N N . ASP A 1 110 ? -4.165 -7.079 -1.616 1.00 89.62 110 ASP A N 1
ATOM 874 C CA . ASP A 1 110 ? -5.092 -7.465 -2.682 1.00 89.62 110 ASP A CA 1
ATOM 875 C C . ASP A 1 110 ? -5.064 -6.456 -3.848 1.00 89.62 110 ASP A C 1
ATOM 877 O O . ASP A 1 110 ? -5.516 -6.752 -4.950 1.00 89.62 110 ASP A O 1
ATOM 881 N N . HIS A 1 111 ? -4.491 -5.265 -3.628 1.00 88.31 111 HIS A N 1
ATOM 882 C CA . HIS A 1 111 ? -4.391 -4.191 -4.621 1.00 88.31 111 HIS A CA 1
ATOM 883 C C . HIS A 1 111 ? -2.953 -3.897 -5.057 1.00 88.31 111 HIS A C 1
ATOM 885 O O . HIS A 1 111 ? -2.740 -3.382 -6.154 1.00 88.31 111 HIS A O 1
ATOM 891 N N . LEU A 1 112 ? -1.966 -4.193 -4.207 1.00 88.94 112 LEU A N 1
ATOM 892 C CA . LEU A 1 112 ? -0.566 -3.840 -4.410 1.00 88.94 112 LEU A CA 1
ATOM 893 C C . LEU A 1 112 ? 0.340 -5.054 -4.221 1.00 88.94 112 LEU A C 1
ATOM 895 O O . LEU A 1 112 ? 0.321 -5.724 -3.191 1.00 88.94 112 LEU A O 1
ATOM 899 N N . THR A 1 113 ? 1.219 -5.274 -5.195 1.00 84.25 113 THR A N 1
ATOM 900 C CA . THR A 1 113 ? 2.284 -6.276 -5.111 1.00 84.25 113 THR A CA 1
ATOM 901 C C . THR A 1 113 ? 3.625 -5.573 -4.969 1.00 84.25 113 THR A C 1
ATOM 903 O O . THR A 1 113 ? 3.990 -4.754 -5.811 1.00 84.25 113 THR A O 1
ATOM 906 N N . SER A 1 114 ? 4.385 -5.910 -3.930 1.00 83.88 114 SER A N 1
ATOM 907 C CA . SER A 1 114 ? 5.768 -5.455 -3.786 1.00 83.88 114 SER A CA 1
ATOM 908 C C . SER A 1 114 ? 6.730 -6.499 -4.341 1.00 83.88 114 SER A C 1
ATOM 910 O O . SER A 1 114 ? 6.648 -7.666 -3.958 1.00 83.88 114 SER A O 1
ATOM 912 N N . LYS A 1 115 ? 7.677 -6.077 -5.178 1.00 84.12 115 LYS A N 1
ATOM 913 C CA . LYS A 1 115 ? 8.818 -6.893 -5.602 1.00 84.12 115 LYS A CA 1
ATOM 914 C C . LYS A 1 115 ? 10.113 -6.151 -5.299 1.00 84.12 115 LYS A C 1
ATOM 916 O O . LYS A 1 115 ? 10.153 -4.924 -5.365 1.00 84.12 115 LYS A O 1
ATOM 921 N N . TRP A 1 116 ? 11.155 -6.903 -4.968 1.00 77.62 116 TRP A N 1
ATOM 922 C CA . TRP A 1 116 ? 12.510 -6.370 -4.954 1.00 77.62 116 TRP A CA 1
ATOM 923 C C . TRP A 1 116 ? 12.988 -6.275 -6.398 1.00 77.62 116 TRP A C 1
ATOM 925 O O . TRP A 1 116 ? 12.963 -7.269 -7.120 1.00 77.62 116 TRP A O 1
ATOM 935 N N . ALA A 1 117 ? 13.367 -5.075 -6.822 1.00 69.94 117 ALA A N 1
ATOM 936 C CA . ALA A 1 117 ? 14.052 -4.868 -8.086 1.00 69.94 117 ALA A CA 1
ATOM 937 C C . ALA A 1 117 ? 15.553 -4.783 -7.803 1.00 69.94 117 ALA A C 1
ATOM 939 O O . ALA A 1 117 ? 15.960 -4.125 -6.842 1.00 69.94 117 ALA A O 1
ATOM 940 N N . ALA A 1 118 ? 16.362 -5.447 -8.628 1.00 69.50 118 ALA A N 1
ATOM 941 C CA . ALA A 1 118 ? 17.783 -5.138 -8.686 1.00 69.50 118 ALA A CA 1
ATOM 942 C C . ALA A 1 118 ? 17.941 -3.684 -9.157 1.00 69.50 118 ALA A C 1
ATOM 944 O O . ALA A 1 118 ? 17.118 -3.192 -9.935 1.00 69.50 118 ALA A O 1
ATOM 945 N N . GLY A 1 119 ? 18.966 -2.986 -8.665 1.00 63.62 119 GLY A N 1
ATOM 946 C CA . GLY A 1 119 ? 19.298 -1.669 -9.201 1.00 63.62 119 GLY A CA 1
ATOM 947 C C . GLY A 1 119 ? 19.519 -1.778 -10.708 1.00 63.62 119 GLY A C 1
ATOM 948 O O . GLY A 1 119 ? 20.144 -2.736 -11.165 1.00 63.62 119 GLY A O 1
ATOM 949 N N . MET A 1 120 ? 18.986 -0.826 -11.477 1.00 64.12 120 MET A N 1
ATOM 950 C CA . MET A 1 120 ? 19.397 -0.702 -12.871 1.00 64.12 120 MET A CA 1
ATOM 951 C C . MET A 1 120 ? 20.895 -0.416 -12.886 1.00 64.12 120 MET A C 1
ATOM 953 O O . MET A 1 120 ? 2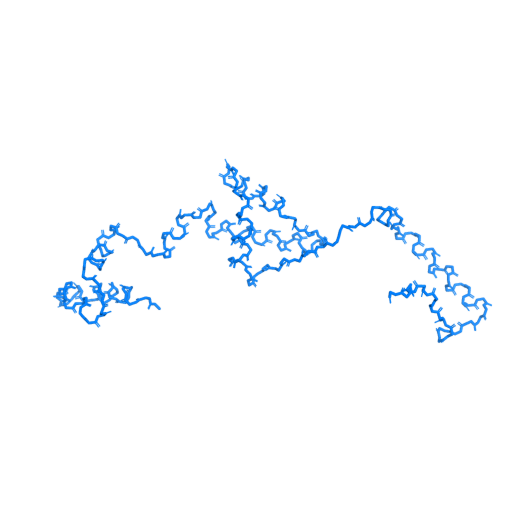1.367 0.475 -12.180 1.00 64.12 120 MET A O 1
ATOM 957 N N . ASP A 1 121 ? 21.637 -1.211 -13.651 1.00 66.75 121 ASP A N 1
ATOM 958 C CA . ASP A 1 121 ? 23.046 -0.951 -13.895 1.00 66.75 121 ASP A CA 1
ATOM 959 C C .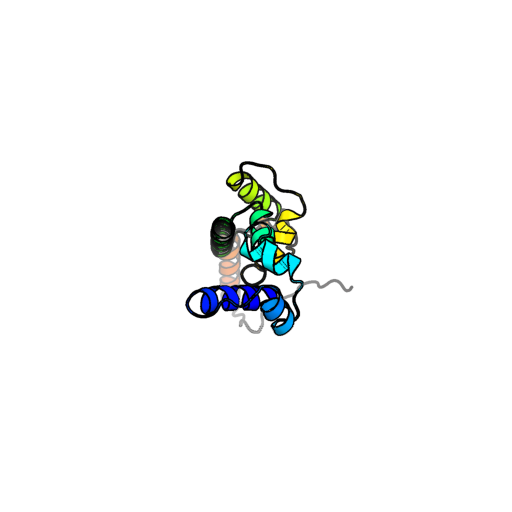 ASP A 1 121 ? 23.146 0.405 -14.603 1.00 66.75 121 ASP A C 1
ATOM 961 O O . ASP A 1 121 ? 22.626 0.577 -15.707 1.00 66.75 121 ASP A O 1
ATOM 965 N N . ALA A 1 122 ? 23.744 1.387 -13.926 1.00 66.69 122 ALA A N 1
ATOM 966 C CA . ALA A 1 122 ? 23.797 2.762 -14.410 1.00 66.69 122 ALA A CA 1
ATOM 967 C C . ALA A 1 122 ? 24.498 2.855 -15.773 1.00 66.69 122 ALA A C 1
ATOM 969 O O . ALA A 1 122 ? 24.091 3.645 -16.620 1.00 66.69 122 ALA A O 1
ATOM 970 N N . VAL A 1 123 ? 25.501 2.004 -16.017 1.00 66.62 123 VAL A N 1
ATOM 971 C CA . VAL A 1 123 ? 26.216 1.950 -17.296 1.00 66.62 123 VAL A CA 1
ATOM 972 C C . VAL A 1 123 ? 25.289 1.433 -18.390 1.00 66.62 123 VAL A C 1
ATOM 974 O O . VAL A 1 123 ? 25.243 2.013 -19.473 1.00 66.62 123 VAL A O 1
ATOM 977 N N . ARG A 1 124 ? 24.489 0.399 -18.100 1.00 66.88 124 ARG A N 1
ATOM 978 C CA . ARG A 1 124 ? 23.499 -0.117 -19.059 1.00 66.88 124 ARG A CA 1
ATOM 979 C C . ARG A 1 124 ? 22.416 0.906 -19.373 1.00 66.88 124 ARG A C 1
ATOM 981 O O . ARG A 1 124 ? 22.121 1.092 -20.541 1.00 66.88 124 ARG A O 1
ATOM 988 N N . HIS A 1 125 ? 21.887 1.605 -18.369 1.00 70.56 125 HIS A N 1
ATOM 989 C CA . HIS A 1 125 ? 20.882 2.651 -18.589 1.00 70.56 125 HIS A CA 1
ATOM 990 C C . HIS A 1 125 ? 21.443 3.823 -19.412 1.00 70.56 125 HIS A C 1
ATOM 992 O O . HIS A 1 125 ? 20.723 4.423 -20.202 1.00 70.56 125 HIS A O 1
ATOM 998 N N . HIS A 1 126 ? 22.717 4.183 -19.242 1.00 71.44 126 HIS A N 1
ATOM 999 C CA . HIS A 1 126 ? 23.337 5.237 -20.051 1.00 71.44 126 HIS A CA 1
ATOM 1000 C C . HIS A 1 126 ? 23.638 4.805 -21.491 1.00 71.44 126 HIS A C 1
ATOM 1002 O O . HIS A 1 126 ? 23.655 5.652 -22.381 1.00 71.44 126 HIS A O 1
ATOM 1008 N N . ALA A 1 127 ? 23.868 3.513 -21.725 1.00 70.38 127 ALA A N 1
ATOM 1009 C CA . ALA A 1 127 ? 24.038 2.948 -23.063 1.00 70.38 127 ALA A CA 1
ATOM 1010 C C . ALA A 1 127 ? 22.699 2.674 -23.781 1.00 70.38 127 ALA A C 1
ATOM 1012 O O . ALA A 1 127 ? 22.692 2.438 -24.991 1.00 70.38 127 ALA A O 1
ATOM 1013 N N . ASP A 1 128 ? 21.587 2.707 -23.042 1.00 75.75 128 ASP A N 1
ATOM 1014 C CA . ASP A 1 128 ? 20.229 2.463 -23.520 1.00 75.75 128 ASP A CA 1
ATOM 1015 C C . ASP A 1 128 ? 19.755 3.644 -24.387 1.00 75.75 128 ASP A C 1
ATOM 1017 O O . ASP A 1 128 ? 19.510 4.752 -23.903 1.00 75.75 128 ASP A O 1
ATOM 1021 N N . SER A 1 129 ? 19.704 3.439 -25.704 1.00 84.94 129 SER A N 1
ATOM 1022 C CA . SER A 1 129 ? 19.289 4.453 -26.672 1.00 84.94 129 SER A CA 1
ATOM 1023 C C . SER A 1 129 ? 18.496 3.805 -27.792 1.00 84.94 129 SER A C 1
ATOM 1025 O O . SER A 1 129 ? 19.017 2.981 -28.545 1.00 84.94 129 SER A O 1
ATOM 1027 N N . GLU A 1 130 ? 17.246 4.240 -27.939 1.00 87.00 130 GLU A N 1
ATOM 1028 C CA . GLU A 1 130 ? 16.354 3.805 -29.015 1.00 87.00 130 GLU A CA 1
ATOM 1029 C C . GLU A 1 130 ? 16.999 3.987 -30.395 1.00 87.00 130 GLU A C 1
ATOM 1031 O O . GLU A 1 130 ? 16.927 3.100 -31.243 1.00 87.00 130 GLU A O 1
ATOM 1036 N N . HIS A 1 131 ? 17.711 5.099 -30.596 1.00 88.69 131 HIS A N 1
ATOM 1037 C CA . HIS A 1 131 ? 18.427 5.366 -31.839 1.00 88.69 131 HIS A CA 1
ATOM 1038 C C . HIS A 1 131 ? 19.483 4.295 -32.138 1.00 88.69 131 HIS A C 1
ATOM 1040 O O . HIS A 1 131 ? 19.548 3.796 -33.260 1.00 88.69 131 HIS A O 1
ATOM 1046 N N . ASN A 1 132 ? 20.278 3.907 -31.136 1.00 87.38 132 ASN A N 1
ATOM 1047 C CA . ASN A 1 132 ? 21.320 2.894 -31.310 1.00 87.38 132 ASN A CA 1
ATOM 1048 C C . ASN A 1 132 ? 20.720 1.510 -31.591 1.00 87.38 132 ASN A C 1
ATOM 1050 O O . ASN A 1 132 ? 21.273 0.770 -32.403 1.00 87.38 132 ASN A O 1
ATOM 1054 N N . TYR A 1 133 ? 19.587 1.162 -30.969 1.00 86.31 133 TYR A N 1
ATOM 1055 C CA . TYR A 1 133 ? 18.887 -0.085 -31.283 1.00 86.31 133 TYR A CA 1
ATOM 1056 C C . TYR A 1 133 ? 18.358 -0.093 -32.707 1.00 86.31 133 TYR A C 1
ATOM 1058 O O . TYR A 1 133 ? 18.623 -1.051 -33.430 1.00 86.31 133 TYR A O 1
ATOM 1066 N N . ASN A 1 134 ? 17.665 0.970 -33.117 1.00 91.25 134 ASN A N 1
ATOM 1067 C CA . ASN A 1 134 ? 17.117 1.076 -34.465 1.00 91.25 134 ASN A CA 1
ATOM 1068 C C . ASN A 1 134 ? 18.234 0.976 -35.507 1.00 91.25 134 ASN A C 1
ATOM 1070 O O . ASN A 1 134 ? 18.167 0.119 -36.381 1.00 91.25 134 ASN A O 1
ATOM 1074 N N . LEU A 1 135 ? 19.321 1.734 -35.332 1.00 92.94 135 LEU A N 1
ATOM 1075 C CA . LEU A 1 135 ? 20.479 1.669 -36.222 1.00 92.94 135 LEU A CA 1
ATOM 1076 C C . LEU A 1 135 ? 21.098 0.264 -36.267 1.00 92.94 135 LEU A C 1
ATOM 1078 O O . LEU A 1 135 ? 21.419 -0.236 -37.343 1.00 92.94 135 LEU A O 1
ATOM 1082 N N . ASN A 1 136 ? 21.260 -0.393 -35.117 1.00 90.19 136 ASN A N 1
ATOM 1083 C CA . ASN A 1 136 ? 21.815 -1.742 -35.062 1.00 90.19 136 ASN A CA 1
ATOM 1084 C C . ASN A 1 136 ? 20.911 -2.766 -35.765 1.00 90.19 136 ASN A C 1
ATOM 1086 O O . ASN A 1 136 ? 21.411 -3.610 -36.507 1.00 90.19 136 ASN A O 1
ATOM 1090 N N . PHE A 1 137 ? 19.593 -2.697 -35.560 1.00 91.69 137 PHE A N 1
ATOM 1091 C CA . PHE A 1 137 ? 18.649 -3.580 -36.241 1.00 91.69 137 PHE A CA 1
ATOM 1092 C C . PHE A 1 137 ? 18.589 -3.295 -37.740 1.00 91.69 137 PHE A C 1
ATOM 1094 O O . PHE A 1 137 ? 18.593 -4.247 -38.515 1.00 91.69 137 PHE A O 1
ATOM 1101 N N . ASP A 1 138 ? 18.590 -2.035 -38.167 1.00 94.88 138 ASP A N 1
ATOM 1102 C CA . ASP A 1 138 ? 18.613 -1.668 -39.586 1.00 94.88 138 ASP A CA 1
ATOM 1103 C C . ASP A 1 138 ? 19.858 -2.240 -40.274 1.00 94.88 138 ASP A C 1
ATOM 1105 O O . ASP A 1 138 ? 19.745 -2.957 -41.272 1.00 94.88 138 ASP A O 1
ATOM 1109 N N . LEU A 1 139 ? 21.038 -2.028 -39.679 1.00 94.62 139 LEU A N 1
ATOM 1110 C CA . LEU A 1 139 ? 22.301 -2.589 -40.163 1.00 94.62 139 LEU A CA 1
ATOM 1111 C C . LEU A 1 139 ? 22.279 -4.121 -40.175 1.00 94.62 139 LEU A C 1
ATOM 1113 O O . LEU A 1 139 ? 22.743 -4.744 -41.129 1.00 94.62 139 LEU A O 1
ATOM 1117 N N . PHE A 1 140 ? 21.727 -4.748 -39.137 1.00 92.25 140 PHE A N 1
ATOM 1118 C CA . PHE A 1 140 ? 21.613 -6.200 -39.063 1.00 92.25 140 PHE A CA 1
ATOM 1119 C C . PHE A 1 140 ? 20.741 -6.761 -40.197 1.00 92.25 140 PHE A C 1
ATOM 1121 O O . PHE A 1 140 ? 21.167 -7.680 -40.901 1.00 92.25 140 PHE A O 1
ATOM 1128 N N . HIS A 1 141 ? 19.559 -6.184 -40.433 1.00 92.69 141 HIS A N 1
ATOM 1129 C CA . HIS A 1 141 ? 18.667 -6.601 -41.519 1.00 92.69 141 HIS A CA 1
ATOM 1130 C C . HIS A 1 141 ? 19.280 -6.341 -42.900 1.00 92.69 141 HIS A C 1
ATOM 1132 O O . HIS A 1 141 ? 19.158 -7.185 -43.792 1.00 92.69 141 HIS A O 1
ATOM 1138 N N . GLU A 1 142 ? 19.982 -5.218 -43.078 1.00 95.00 142 GLU A N 1
ATOM 1139 C CA . GLU A 1 142 ? 20.717 -4.918 -44.308 1.00 95.00 142 GLU A CA 1
ATOM 1140 C C . GLU A 1 142 ? 21.769 -5.997 -44.593 1.00 95.00 142 GLU A C 1
ATOM 1142 O O . GLU A 1 142 ? 21.833 -6.522 -45.707 1.00 95.00 142 GLU A O 1
ATOM 1147 N N . LYS A 1 143 ? 22.549 -6.397 -43.581 1.00 93.12 143 LYS A N 1
ATOM 1148 C CA . LYS A 1 143 ? 23.566 -7.448 -43.720 1.00 93.12 143 LYS A CA 1
ATOM 1149 C C . LYS A 1 143 ? 22.948 -8.815 -43.976 1.00 93.12 143 LYS A C 1
ATOM 1151 O O . LYS A 1 143 ? 23.441 -9.529 -44.849 1.00 93.12 143 LYS A O 1
ATOM 1156 N N . MET A 1 144 ? 21.853 -9.171 -43.302 1.00 93.69 144 MET A N 1
ATOM 1157 C CA . MET A 1 144 ? 21.147 -10.418 -43.610 1.00 93.69 144 MET A CA 1
ATOM 1158 C C . MET A 1 144 ? 20.701 -10.461 -45.073 1.00 93.69 144 MET A C 1
ATOM 1160 O O . MET A 1 144 ? 20.888 -11.477 -45.739 1.00 93.69 144 MET A O 1
ATOM 1164 N N . LYS A 1 145 ? 20.173 -9.347 -45.596 1.00 93.69 145 LYS A N 1
ATOM 1165 C CA . LYS A 1 145 ? 19.774 -9.234 -47.001 1.00 93.69 145 LYS A CA 1
ATOM 1166 C C . LYS A 1 145 ? 20.979 -9.306 -47.942 1.00 93.69 145 LYS A C 1
ATOM 1168 O O . LYS A 1 145 ? 20.915 -10.018 -48.938 1.00 93.69 145 LYS A O 1
ATOM 1173 N N . GLN A 1 146 ? 22.073 -8.611 -47.622 1.00 95.00 146 GLN A N 1
ATOM 1174 C CA . GLN A 1 146 ? 23.302 -8.598 -48.422 1.00 95.00 146 GLN A CA 1
ATOM 1175 C C . GLN A 1 146 ? 23.886 -10.005 -48.604 1.00 95.00 146 GLN A C 1
ATOM 1177 O O . GLN A 1 146 ? 24.324 -10.353 -49.698 1.00 95.00 146 GLN A O 1
ATOM 1182 N N . TYR A 1 147 ? 23.895 -10.805 -47.538 1.00 94.56 147 TYR A N 1
ATOM 1183 C CA . TYR A 1 147 ? 24.484 -12.146 -47.537 1.00 94.56 147 TYR A CA 1
ATOM 1184 C C . TYR A 1 147 ? 23.454 -13.269 -47.729 1.00 94.56 147 TYR A C 1
ATOM 1186 O O . TYR A 1 147 ? 23.812 -14.439 -47.626 1.00 94.56 147 TYR A O 1
ATOM 1194 N N . ASN A 1 148 ? 22.192 -12.926 -48.016 1.00 92.94 148 ASN A N 1
ATOM 1195 C CA . ASN A 1 148 ? 21.076 -13.864 -48.165 1.00 92.94 148 ASN A CA 1
ATOM 1196 C C . ASN A 1 148 ? 20.970 -14.869 -46.996 1.00 92.94 148 ASN A C 1
ATOM 1198 O O . ASN A 1 148 ? 20.774 -16.071 -47.187 1.00 92.94 148 ASN A O 1
ATOM 1202 N N . VAL A 1 149 ? 21.149 -14.369 -45.772 1.00 90.62 149 VAL A N 1
ATOM 1203 C CA . VAL A 1 149 ? 21.071 -15.168 -44.548 1.00 90.62 149 VAL A CA 1
ATOM 1204 C C . VAL A 1 149 ? 19.608 -15.323 -44.160 1.00 90.62 149 VAL A C 1
ATOM 1206 O O . VAL A 1 149 ? 18.913 -14.347 -43.880 1.00 90.62 149 VAL A O 1
ATOM 1209 N N . GLU A 1 150 ? 19.135 -16.563 -44.124 1.00 90.31 150 GLU A N 1
ATOM 1210 C CA . GLU A 1 150 ? 17.802 -16.864 -43.611 1.00 90.31 150 GLU A CA 1
ATOM 1211 C C . GLU A 1 150 ? 17.764 -16.718 -42.078 1.00 90.31 150 GLU A C 1
ATOM 1213 O O . GLU A 1 150 ? 18.697 -17.174 -41.411 1.00 90.31 150 GLU A O 1
ATOM 1218 N N . PRO A 1 151 ? 16.673 -16.188 -41.488 1.00 86.88 151 PRO A N 1
ATOM 1219 C CA . PRO A 1 151 ? 16.568 -15.987 -40.037 1.00 86.88 151 PRO A CA 1
ATOM 1220 C C . PRO A 1 151 ? 16.833 -17.246 -39.197 1.00 86.88 151 PRO A C 1
ATOM 1222 O O . PRO A 1 151 ? 17.323 -17.162 -38.076 1.00 86.88 151 PRO A O 1
ATOM 1225 N N . ARG A 1 152 ? 16.551 -18.440 -39.743 1.00 89.06 152 ARG A N 1
ATOM 1226 C CA . ARG A 1 152 ? 16.820 -19.726 -39.072 1.00 89.06 152 ARG A CA 1
ATOM 1227 C C . ARG A 1 152 ? 18.309 -20.031 -38.860 1.00 89.06 152 ARG A C 1
ATOM 1229 O O . ARG A 1 152 ? 18.627 -20.944 -38.107 1.00 89.06 152 ARG A O 1
ATOM 1236 N N . HIS A 1 153 ? 19.202 -19.307 -39.532 1.00 89.25 153 HIS A N 1
ATOM 1237 C CA . HIS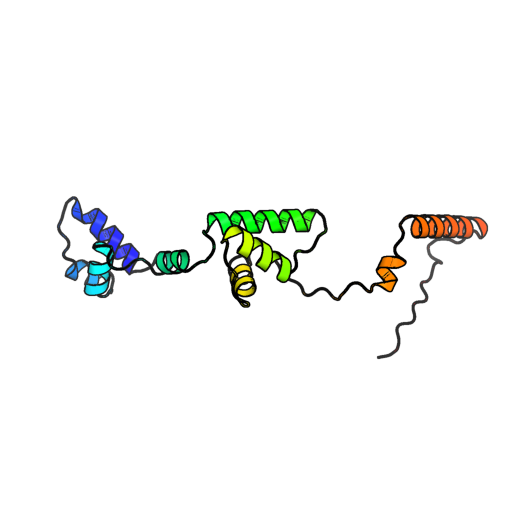 A 1 153 ? 20.654 -19.445 -39.406 1.00 89.25 153 HIS A CA 1
ATOM 1238 C C . HIS A 1 153 ? 21.274 -18.360 -38.510 1.00 89.25 153 HIS A C 1
ATOM 1240 O O . HIS A 1 153 ? 22.494 -18.215 -38.467 1.00 89.25 153 HIS A O 1
ATOM 1246 N N . THR A 1 154 ? 20.456 -17.586 -37.792 1.00 86.38 154 THR A N 1
ATOM 1247 C CA . THR A 1 154 ? 20.927 -16.639 -36.781 1.00 86.38 154 THR A CA 1
ATOM 1248 C C . THR A 1 154 ? 21.046 -17.350 -35.435 1.00 86.38 154 THR A C 1
ATOM 1250 O O . THR A 1 154 ? 20.044 -17.699 -34.812 1.00 86.38 154 THR A O 1
ATOM 1253 N N . TYR A 1 155 ? 22.277 -17.555 -34.973 1.00 84.56 155 TYR A N 1
ATOM 1254 C CA . TYR A 1 155 ? 22.564 -18.176 -33.681 1.00 84.56 155 TYR A CA 1
ATOM 1255 C C . TYR A 1 155 ? 23.087 -17.124 -32.708 1.00 84.56 155 TYR A C 1
ATOM 1257 O O . TYR A 1 155 ? 23.985 -16.354 -33.048 1.00 84.56 155 TYR A O 1
ATOM 1265 N N . ASN A 1 156 ? 22.531 -17.090 -31.497 1.00 81.81 156 ASN A N 1
ATOM 1266 C CA . ASN A 1 156 ? 23.072 -16.257 -30.431 1.00 81.81 156 ASN A CA 1
ATOM 1267 C C . ASN A 1 156 ? 24.262 -16.970 -29.779 1.00 81.81 156 ASN A C 1
ATOM 1269 O O . ASN A 1 156 ? 24.154 -18.141 -29.418 1.00 81.81 156 ASN A O 1
ATOM 1273 N N . MET A 1 157 ? 25.364 -16.252 -29.597 1.00 77.88 157 MET A N 1
ATOM 1274 C CA . MET A 1 157 ? 26.540 -16.721 -28.870 1.00 77.88 157 MET A CA 1
ATOM 1275 C C . MET A 1 157 ? 26.685 -15.836 -27.631 1.00 77.88 157 MET A C 1
ATOM 1277 O O . MET A 1 157 ? 27.346 -14.805 -27.677 1.00 77.88 157 MET A O 1
ATOM 1281 N N . ASP A 1 158 ? 26.000 -16.207 -26.548 1.00 81.38 158 ASP A N 1
ATOM 1282 C CA . ASP A 1 158 ? 26.106 -15.543 -25.243 1.00 81.38 158 ASP A CA 1
ATOM 1283 C C . ASP A 1 158 ? 26.924 -16.436 -24.302 1.00 81.38 158 ASP A C 1
ATOM 1285 O O . ASP A 1 158 ? 26.580 -17.604 -24.092 1.00 81.38 158 ASP A O 1
ATOM 1289 N N . GLU A 1 159 ? 28.021 -15.912 -23.751 1.00 69.44 159 GLU A N 1
ATOM 1290 C CA . GLU A 1 159 ? 28.814 -16.627 -22.752 1.00 69.44 159 GLU A CA 1
ATOM 1291 C C . GLU A 1 159 ? 28.035 -16.701 -21.436 1.00 69.44 159 GLU A C 1
ATOM 1293 O O . GLU A 1 159 ? 28.023 -15.787 -20.609 1.00 69.44 159 GLU A O 1
ATOM 1298 N N . LYS A 1 160 ? 27.403 -17.849 -21.196 1.00 61.75 160 LYS A N 1
ATOM 1299 C CA . LYS A 1 160 ? 26.998 -18.243 -19.849 1.00 61.75 160 LYS A CA 1
ATOM 1300 C C . LYS A 1 160 ? 28.218 -18.849 -19.166 1.00 61.75 160 LYS A C 1
ATOM 1302 O O . LYS A 1 160 ? 28.565 -19.996 -19.433 1.00 61.75 160 LYS A O 1
ATOM 1307 N N . GLY A 1 161 ? 28.867 -18.077 -18.295 1.00 50.59 161 GLY A N 1
ATOM 1308 C CA . GLY A 1 161 ? 29.905 -18.607 -17.412 1.00 50.59 161 GLY A CA 1
ATOM 1309 C C . GLY A 1 161 ? 29.393 -19.845 -16.669 1.00 50.59 161 GLY A C 1
ATOM 1310 O O . GLY A 1 161 ? 28.287 -19.831 -16.124 1.00 50.59 161 GLY A O 1
ATOM 1311 N N . LEU A 1 162 ? 30.184 -20.920 -16.681 1.00 53.00 162 LEU A N 1
ATOM 1312 C CA . LEU A 1 162 ? 29.940 -22.091 -15.843 1.00 53.00 162 LEU A CA 1
ATOM 1313 C C . LEU A 1 162 ? 29.990 -21.642 -14.379 1.00 53.00 162 LEU A C 1
ATOM 1315 O O . LEU A 1 162 ? 31.018 -21.141 -13.921 1.00 53.00 162 LEU A O 1
ATOM 1319 N N . CYS A 1 163 ? 28.861 -21.776 -13.687 1.00 45.88 163 CYS A N 1
ATOM 1320 C CA . CYS A 1 163 ? 28.792 -21.687 -12.232 1.00 45.88 163 CYS A CA 1
ATOM 1321 C C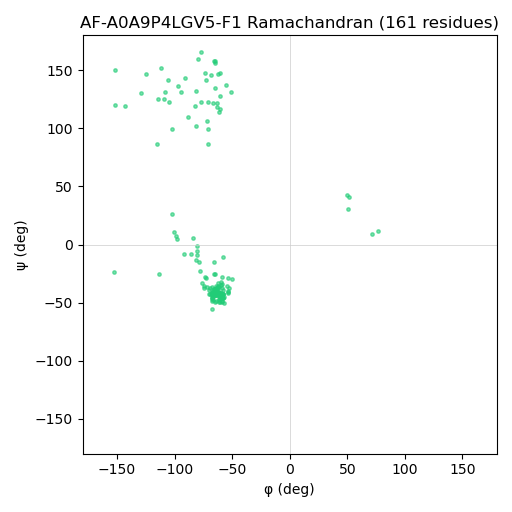 . CYS A 1 163 ? 29.050 -23.068 -11.629 1.00 45.88 163 CYS A C 1
ATOM 1323 O O . CYS A 1 163 ? 28.552 -24.057 -12.218 1.00 45.88 163 CYS A O 1
#

Radius of gyration: 30.36 Å; Cα contacts (8 Å, |Δi|>4): 78; chains: 1; bounding box: 71×39×80 Å

pLDDT: mean 84.33, std 10.25, range [45.88, 95.0]

Nearest PDB structures (foldseek):
  6lb7-assembly2_C  TM=6.386E-01  e=3.410E+00  Homo sapiens
  6lb7-assembly1_A  TM=3.647E-01  e=2.717E+00  Homo sapiens
  8duj-assembly1_C  TM=4.079E-01  e=7.987E+00  Homo sapiens

Secondary structure (DSSP, 8-state):
--HHHHHHHHHHHHTTTS---HHHHHHHTT--HHHHHHHHTTSS--HHHHHHHT-SS-HHHHHHHHHHHHHHHHTT-PPPHHHHHHHHHHHHTSPPPTTHHHHHHHHTTTT----PPPPP-HHHHHH--HHHHHHHHHHHHHHHHHTT--GGG----------

Organism: NCBI:txid210430

Solvent-accessible surface area (backbone atoms only — not comparable to full-atom values): 10122 Å² total; per-residue (Å²): 130,58,57,64,56,54,41,51,52,49,54,62,63,34,68,78,83,50,87,76,48,62,61,63,47,17,64,76,46,75,40,63,44,66,62,51,53,34,38,76,70,62,76,42,73,54,69,67,56,51,57,52,71,71,43,84,56,55,75,65,57,50,48,54,53,51,52,53,52,49,55,36,45,76,72,72,42,78,84,46,74,66,54,56,46,50,55,52,17,64,74,58,76,42,90,64,59,90,63,46,60,60,54,50,45,68,74,38,50,93,81,47,86,88,77,91,74,77,80,79,55,65,69,60,61,71,67,61,44,72,68,60,51,52,52,51,50,52,53,49,54,51,51,31,62,75,67,69,53,57,77,91,76,68,76,87,88,75,89,74,76,88,127

Sequence (163 aa):
MEPIDKAIEAMKLYGLGEQLTFKKCADIFEVNRITLAQRCKGVQGSVAAKNINQRKLSPQQEAELTDYIKDFKSRGLPTTRAMMRHFAAEITKQPVGKEWVGRFLKRNKDHLTSKWAAGMDAVRHHADSEHNYNLNFDLFHEKMKQYNVEPRHTYNMDEKGLC

InterPro domains:
  IPR006600 HTH CenpB-type DNA-binding domain [PF03221] (59-111)
  IPR006600 HTH CenpB-type DNA-binding domain [PS51253] (49-114)
  IPR006600 HTH CenpB-type DNA-binding domain [SM00674] (55-114)

Foldseek 3Di:
DQLLVVLLVVCVVCVVPHRDDLVNSCVVSVHDSVVSVCVNVVVDDDPVVVVQVPDLDHPVRLVVLLVVQVVCVVVVHHQDPVNSQVSSCVVSVHGDDPCNSVVSCVVCVVRDDDDDDDDDPPVVVVVDDPVVVVVVVVVVVVVCVVVVPDPVPDDDDDDPPDD

Mean predicted aligned error: 12.96 Å